Protein AF-A0A545SLF7-F1 (afdb_monomer_lite)

Secondary structure (DSSP, 8-state):
-PPEEEEETTTTEEEEE-SS--S--B-TTT-PBPEEEESSSPPPPTT-HHHHHHHHHHHHHHHHHHHHHHHHHHHHHHHHHHHHHHHHHHSPP-HHHHHHHHHHHHHHHHHHHTT----

pLDDT: mean 86.65, std 12.2, range [33.59, 96.12]

Sequence (119 aa):
MSNDSWLCFDCREAYRRPRPYDKEVNCAKCNKPCHNIGYQIPVPPKRNIKAWIKLRESERQRLWRGREESAKEQVRLKHDLEQGISRLEALSANKGRAAGIKKMKKQLKKRSMTYGRPA

Foldseek 3Di:
DFWWWWADLVQLDIDTHDPPDPDFDADPPPRHTTDTPTRPDDRDDSPCNVVSVVVVVVVVVVVVVVVVVVVVVLVVLLVVLVVVLVVLVPDDDDPVSVVSNVVSVVVNVVSVVVPPDDD

Organism: NCBI:txid2591008

Radius of gyration: 22.29 Å; chains: 1; bounding box: 37×26×63 Å

Structure (mmCIF, N/CA/C/O backbone):
data_AF-A0A545SLF7-F1
#
_entry.id   AF-A0A545SLF7-F1
#
loop_
_atom_site.group_PDB
_atom_site.id
_atom_site.type_symbol
_atom_site.label_atom_id
_atom_site.label_alt_id
_atom_site.label_comp_id
_atom_site.label_asym_id
_atom_site.label_entity_id
_atom_site.label_seq_id
_atom_site.pdbx_PDB_ins_code
_atom_site.Cartn_x
_atom_site.Cartn_y
_atom_site.Cartn_z
_atom_site.occupancy
_atom_site.B_iso_or_equiv
_atom_site.auth_seq_id
_atom_site.auth_comp_id
_atom_site.auth_asym_id
_atom_site.auth_atom_id
_atom_site.pdbx_PDB_model_num
ATOM 1 N N . MET A 1 1 ? 15.594 15.949 0.161 1.00 58.59 1 MET A N 1
ATOM 2 C CA . MET A 1 1 ? 14.230 15.399 -0.017 1.00 58.59 1 MET A CA 1
ATOM 3 C C . MET A 1 1 ? 14.314 14.229 -0.982 1.00 58.59 1 MET A C 1
ATOM 5 O O . MET A 1 1 ? 14.889 14.399 -2.049 1.00 58.59 1 MET A O 1
ATOM 9 N N . SER A 1 2 ? 13.845 13.042 -0.596 1.00 81.06 2 SER A N 1
ATOM 10 C CA . SER A 1 2 ? 13.846 11.870 -1.478 1.00 81.06 2 SER A CA 1
ATOM 11 C C . SER A 1 2 ? 12.540 11.790 -2.267 1.00 81.06 2 SER A C 1
ATOM 13 O O . SER A 1 2 ? 11.463 12.064 -1.740 1.00 81.06 2 SER A O 1
ATOM 15 N N . ASN A 1 3 ? 12.649 11.422 -3.543 1.00 90.44 3 ASN A N 1
ATOM 16 C CA . ASN A 1 3 ? 11.503 11.234 -4.426 1.00 90.44 3 ASN A CA 1
ATOM 17 C C . ASN A 1 3 ? 11.097 9.760 -4.455 1.00 90.44 3 ASN A C 1
ATOM 19 O O . ASN A 1 3 ? 11.946 8.884 -4.655 1.00 90.44 3 ASN A O 1
ATOM 23 N N . ASP A 1 4 ? 9.802 9.492 -4.352 1.00 92.75 4 ASP A N 1
ATOM 24 C CA . ASP A 1 4 ? 9.256 8.157 -4.562 1.00 92.75 4 ASP A CA 1
ATOM 25 C C . ASP A 1 4 ? 9.177 7.824 -6.056 1.00 92.75 4 ASP A C 1
ATOM 27 O O . ASP A 1 4 ? 9.002 8.701 -6.913 1.00 92.75 4 ASP A O 1
ATOM 31 N N . SER A 1 5 ? 9.343 6.538 -6.368 1.00 94.19 5 SER A N 1
ATOM 32 C CA . SER A 1 5 ? 9.215 6.010 -7.725 1.00 94.19 5 SER A CA 1
ATOM 33 C C . SER A 1 5 ? 7.815 5.455 -7.949 1.00 94.19 5 SER A C 1
ATOM 35 O O . SER A 1 5 ? 7.348 4.592 -7.207 1.00 94.19 5 SER A O 1
ATOM 37 N N . TRP A 1 6 ? 7.180 5.916 -9.019 1.00 95.12 6 TRP A N 1
ATOM 38 C CA . TRP A 1 6 ? 5.866 5.490 -9.478 1.00 95.12 6 TRP A CA 1
ATOM 39 C C . TRP A 1 6 ? 6.008 4.766 -10.807 1.00 95.12 6 TRP A C 1
ATOM 41 O O . TRP A 1 6 ? 6.523 5.336 -11.769 1.00 95.12 6 TRP A O 1
ATOM 51 N N . LEU A 1 7 ? 5.572 3.512 -10.867 1.00 95.38 7 LEU A N 1
ATOM 52 C CA . LEU A 1 7 ? 5.811 2.638 -12.008 1.00 95.38 7 LEU A CA 1
ATOM 53 C C . LEU A 1 7 ? 4.534 2.287 -12.756 1.00 95.38 7 LEU A C 1
ATOM 55 O O . LEU A 1 7 ? 3.541 1.870 -12.163 1.00 95.38 7 LEU A O 1
ATOM 59 N N . CYS A 1 8 ? 4.607 2.343 -14.081 1.00 96.12 8 CYS A N 1
ATOM 60 C CA . CYS A 1 8 ? 3.671 1.640 -14.942 1.00 96.12 8 CYS A CA 1
ATOM 61 C C . CYS A 1 8 ? 4.305 0.315 -15.369 1.00 96.12 8 CYS A C 1
ATOM 63 O O . CYS A 1 8 ? 5.193 0.301 -16.222 1.00 96.12 8 CYS A O 1
ATOM 65 N N . PHE A 1 9 ? 3.853 -0.801 -14.793 1.00 94.19 9 PHE A N 1
ATOM 66 C CA . PHE A 1 9 ? 4.389 -2.126 -15.125 1.00 94.19 9 PHE A CA 1
ATOM 67 C C . PHE A 1 9 ? 4.081 -2.558 -16.564 1.00 94.19 9 PHE A C 1
ATOM 69 O O . PHE A 1 9 ? 4.910 -3.222 -17.180 1.00 94.19 9 PHE A O 1
ATOM 76 N N . ASP A 1 10 ? 2.937 -2.144 -17.117 1.00 93.81 10 ASP A N 1
ATOM 77 C CA . ASP A 1 10 ? 2.540 -2.488 -18.489 1.00 93.81 10 ASP A CA 1
ATOM 78 C C . ASP A 1 10 ? 3.434 -1.766 -19.518 1.00 93.81 10 ASP A C 1
ATOM 80 O O . ASP A 1 10 ? 3.993 -2.381 -20.428 1.00 93.81 10 ASP A O 1
ATOM 84 N N . CYS A 1 11 ? 3.635 -0.454 -19.348 1.00 95.19 11 CYS A N 1
ATOM 85 C CA . CYS A 1 11 ? 4.454 0.355 -20.258 1.00 95.19 11 CYS A CA 1
ATOM 86 C C . CYS A 1 11 ? 5.955 0.337 -19.925 1.00 95.19 11 CYS A C 1
ATOM 88 O O . CYS A 1 11 ? 6.758 0.797 -20.745 1.00 95.19 11 CYS A O 1
ATOM 90 N N . ARG A 1 12 ? 6.335 -0.203 -18.757 1.00 95.81 12 ARG A N 1
ATOM 91 C CA . ARG A 1 12 ? 7.704 -0.207 -18.209 1.00 95.81 12 ARG A CA 1
ATOM 92 C C . ARG A 1 12 ? 8.296 1.203 -18.137 1.00 95.81 12 ARG A C 1
ATOM 94 O O . ARG A 1 12 ? 9.429 1.442 -18.554 1.00 95.81 12 ARG A O 1
ATOM 101 N N . GLU A 1 13 ? 7.479 2.135 -17.654 1.00 95.56 13 GLU A N 1
ATOM 102 C CA . GLU A 1 13 ? 7.828 3.545 -17.451 1.00 95.56 13 GLU A CA 1
ATOM 103 C C . GLU A 1 13 ? 7.888 3.861 -15.957 1.00 95.56 13 GLU A C 1
ATOM 105 O O . GLU A 1 13 ? 7.157 3.266 -15.156 1.00 95.56 13 GLU A O 1
ATOM 110 N N . ALA A 1 14 ? 8.745 4.812 -15.595 1.00 94.50 14 ALA A N 1
ATOM 111 C CA . ALA A 1 14 ? 8.946 5.239 -14.221 1.00 94.50 14 ALA A CA 1
ATOM 112 C C . ALA A 1 14 ? 8.857 6.756 -14.095 1.00 94.50 14 ALA A C 1
ATOM 114 O O . ALA A 1 14 ? 9.428 7.499 -14.890 1.00 94.50 14 ALA A O 1
ATOM 115 N N . TYR A 1 15 ? 8.176 7.206 -13.051 1.00 94.38 15 TYR A N 1
ATOM 116 C CA . TYR A 1 15 ? 7.950 8.609 -12.751 1.00 94.38 15 TYR A CA 1
ATOM 117 C C . TYR A 1 15 ? 8.425 8.894 -11.332 1.00 94.38 15 TYR A C 1
ATOM 119 O O . TYR A 1 15 ? 8.104 8.160 -10.400 1.00 94.38 15 TYR A O 1
ATOM 127 N N . ARG A 1 16 ? 9.194 9.966 -11.149 1.00 93.38 16 ARG A N 1
ATOM 128 C CA . ARG A 1 16 ? 9.635 10.415 -9.824 1.00 93.38 16 ARG A CA 1
ATOM 129 C C . ARG A 1 16 ? 8.722 11.527 -9.323 1.00 93.38 16 ARG A C 1
ATOM 131 O O . ARG A 1 16 ? 8.414 12.451 -10.080 1.00 93.38 16 ARG A O 1
ATOM 138 N N . ARG A 1 17 ? 8.291 11.444 -8.065 1.00 93.69 17 ARG A N 1
ATOM 139 C CA . ARG A 1 17 ? 7.501 12.486 -7.388 1.00 93.69 17 ARG A CA 1
ATOM 140 C C . ARG A 1 17 ? 8.058 12.766 -5.991 1.00 93.69 17 ARG A C 1
ATOM 142 O O . ARG A 1 17 ? 8.612 11.843 -5.396 1.00 93.69 17 ARG A O 1
ATOM 149 N N . PRO A 1 18 ? 7.949 14.009 -5.488 1.00 91.81 18 PRO A N 1
ATOM 150 C CA . PRO A 1 18 ? 8.385 14.349 -4.135 1.00 91.81 18 PRO A CA 1
ATOM 151 C C . PRO A 1 18 ? 7.612 13.555 -3.081 1.00 91.81 18 PRO A C 1
ATOM 153 O O . PRO A 1 18 ? 6.574 12.975 -3.373 1.00 91.81 18 PRO A O 1
ATOM 156 N N . ARG A 1 19 ? 8.121 13.518 -1.851 1.00 86.19 19 ARG A N 1
ATOM 157 C CA . ARG A 1 19 ? 7.419 12.938 -0.705 1.00 86.19 19 ARG A CA 1
ATOM 158 C C . ARG A 1 19 ? 7.064 14.055 0.290 1.00 86.19 19 ARG A C 1
ATOM 160 O O . ARG A 1 19 ? 7.988 14.764 0.692 1.00 86.19 19 ARG A O 1
ATOM 167 N N . PRO A 1 20 ? 5.800 14.183 0.738 1.00 85.31 20 PRO A N 1
ATOM 168 C CA . PRO A 1 20 ? 4.618 13.419 0.320 1.00 85.31 20 PRO A CA 1
ATOM 169 C C . PRO A 1 20 ? 4.112 13.823 -1.078 1.00 85.31 20 PRO A C 1
ATOM 171 O O . PRO A 1 20 ? 4.391 14.919 -1.562 1.00 85.31 20 PRO A O 1
ATOM 174 N N . TYR A 1 21 ? 3.374 12.920 -1.726 1.00 86.00 21 TYR A N 1
ATOM 175 C CA . TYR A 1 21 ? 2.650 13.208 -2.964 1.00 86.00 21 TYR A CA 1
ATOM 176 C C . TYR A 1 21 ? 1.254 12.609 -2.883 1.00 86.00 21 TYR A C 1
ATOM 178 O O . TYR A 1 21 ? 1.099 11.391 -2.927 1.00 86.00 21 TYR A O 1
ATOM 186 N N . ASP A 1 22 ? 0.257 13.481 -2.787 1.00 84.06 22 ASP A N 1
ATOM 187 C CA . ASP A 1 22 ? -1.122 13.084 -2.475 1.00 84.06 22 ASP A CA 1
ATOM 188 C C . ASP A 1 22 ? -1.988 12.889 -3.726 1.00 84.06 22 ASP A C 1
ATOM 190 O O . ASP A 1 22 ? -3.172 12.575 -3.635 1.00 84.06 22 ASP A O 1
ATOM 194 N N . LYS A 1 23 ? -1.414 13.099 -4.915 1.00 89.38 23 LYS A N 1
ATOM 195 C CA . LYS A 1 23 ? -2.118 12.958 -6.192 1.00 89.38 23 LYS A CA 1
ATOM 196 C C . LYS A 1 23 ? -1.841 11.596 -6.815 1.00 89.38 23 LYS A C 1
ATOM 198 O O . LYS A 1 23 ? -0.739 11.058 -6.705 1.00 89.38 23 LYS A O 1
ATOM 203 N N . GLU A 1 24 ? -2.821 11.076 -7.544 1.00 89.38 24 GLU A N 1
ATOM 204 C CA . GLU A 1 24 ? -2.617 9.903 -8.388 1.00 89.38 24 GLU A CA 1
ATOM 205 C C . GLU A 1 24 ? -1.633 10.223 -9.519 1.00 89.38 24 GLU A C 1
ATOM 207 O O . GLU A 1 24 ? -1.680 11.286 -10.146 1.00 89.38 24 GLU A O 1
ATOM 212 N N . VAL A 1 25 ? -0.709 9.299 -9.776 1.00 93.12 25 VAL A N 1
ATOM 213 C CA . VAL A 1 25 ? 0.251 9.413 -10.875 1.00 93.12 25 VAL A CA 1
ATOM 214 C C . VAL A 1 25 ? -0.200 8.496 -11.996 1.00 93.12 25 VAL A C 1
ATOM 216 O O . VAL A 1 25 ? -0.103 7.281 -11.861 1.00 93.12 25 VAL A O 1
ATOM 219 N N . ASN A 1 26 ? -0.621 9.062 -13.122 1.00 96.12 26 ASN A N 1
ATOM 220 C CA . ASN A 1 26 ? -1.004 8.283 -14.299 1.00 96.12 26 ASN A CA 1
ATOM 221 C C . ASN A 1 26 ? 0.162 8.131 -15.275 1.00 96.12 26 ASN A C 1
ATOM 223 O O . ASN A 1 26 ? 1.035 8.995 -15.389 1.00 96.12 26 ASN A O 1
ATOM 227 N N . CYS A 1 27 ? 0.186 7.009 -15.989 1.00 96.12 27 CYS A N 1
ATOM 228 C CA . CYS A 1 27 ? 1.171 6.773 -17.030 1.00 96.12 27 CYS A CA 1
ATOM 229 C C . CYS A 1 27 ? 0.896 7.660 -18.247 1.00 96.12 27 CYS A C 1
ATOM 231 O O . CYS A 1 27 ? -0.179 7.597 -18.829 1.00 96.12 27 CYS A O 1
ATOM 233 N N . ALA A 1 28 ? 1.903 8.387 -18.725 1.00 95.12 28 ALA A N 1
ATOM 234 C CA . ALA A 1 28 ? 1.789 9.226 -19.920 1.00 95.12 28 ALA A CA 1
ATOM 235 C C . ALA A 1 28 ? 1.502 8.444 -21.222 1.00 95.12 28 ALA A C 1
ATOM 237 O O . ALA A 1 28 ? 1.162 9.051 -22.228 1.00 95.12 28 ALA A O 1
ATOM 238 N N . LYS A 1 29 ? 1.665 7.110 -21.230 1.00 95.25 29 LYS A N 1
ATOM 239 C CA . LYS A 1 29 ? 1.460 6.267 -22.423 1.00 95.25 29 LYS A CA 1
ATOM 240 C C . LYS A 1 29 ? 0.097 5.598 -22.479 1.00 95.25 29 LYS A C 1
ATOM 242 O O . LYS A 1 29 ? -0.518 5.570 -23.533 1.00 95.25 29 LYS A O 1
ATOM 247 N N . CYS A 1 30 ? -0.346 5.015 -21.368 1.00 95.88 30 CYS A N 1
ATOM 248 C CA . CYS A 1 30 ? -1.599 4.257 -21.312 1.00 95.88 30 CYS A CA 1
ATOM 249 C C . CYS A 1 30 ? -2.652 4.883 -20.394 1.00 95.88 30 CYS A C 1
ATOM 251 O O . CYS A 1 30 ? -3.725 4.313 -20.238 1.00 95.88 30 CYS A O 1
ATOM 253 N N . ASN A 1 31 ? -2.330 6.004 -19.744 1.00 94.31 31 ASN A N 1
ATOM 254 C CA . ASN A 1 31 ? -3.171 6.721 -18.785 1.00 94.31 31 ASN A CA 1
ATOM 255 C C . ASN A 1 31 ? -3.659 5.899 -17.574 1.00 94.31 31 ASN A C 1
ATOM 257 O O . ASN A 1 31 ? -4.487 6.364 -16.800 1.00 94.31 31 ASN A O 1
ATOM 261 N N . LYS A 1 32 ? -3.130 4.687 -17.370 1.00 94.38 32 LYS A N 1
ATOM 262 C CA . LYS A 1 32 ? -3.430 3.861 -16.194 1.00 94.38 32 LYS A CA 1
ATOM 263 C C . LYS A 1 32 ? -2.699 4.382 -14.948 1.00 94.38 32 LYS A C 1
ATOM 265 O O . LYS A 1 32 ? -1.592 4.918 -15.092 1.00 94.38 32 LYS A O 1
ATOM 270 N N . PRO A 1 33 ? -3.250 4.158 -13.741 1.00 94.00 33 PRO A N 1
ATOM 271 C CA . PRO A 1 33 ? -2.603 4.545 -12.494 1.00 94.00 33 PRO A CA 1
ATOM 272 C C . PRO A 1 33 ? -1.291 3.777 -12.275 1.00 94.00 33 PRO A C 1
ATOM 274 O O . PRO A 1 33 ? -1.218 2.549 -12.389 1.00 94.00 33 PRO A O 1
ATOM 277 N N . CYS A 1 34 ? -0.235 4.515 -11.949 1.00 94.69 34 CYS A N 1
ATOM 278 C CA . CYS A 1 34 ? 1.077 3.980 -11.613 1.00 94.69 34 CYS A CA 1
ATOM 279 C C . CYS A 1 34 ? 1.118 3.489 -10.162 1.00 94.69 34 CYS A C 1
ATOM 281 O O . CYS A 1 34 ? 0.397 3.967 -9.293 1.00 94.69 34 CYS A O 1
ATOM 283 N N . HIS A 1 35 ? 2.003 2.537 -9.890 1.00 93.31 35 HIS A N 1
ATOM 284 C CA . HIS A 1 35 ? 2.191 1.957 -8.564 1.00 93.31 35 HIS A CA 1
ATOM 285 C C . HIS A 1 35 ? 3.387 2.606 -7.870 1.00 93.31 35 HIS A C 1
ATOM 287 O O . HIS A 1 35 ? 4.488 2.617 -8.424 1.00 93.31 35 HIS A O 1
ATOM 293 N N . ASN A 1 36 ? 3.188 3.126 -6.660 1.00 93.50 36 ASN A N 1
ATOM 294 C CA . ASN A 1 36 ? 4.277 3.652 -5.844 1.00 93.50 36 ASN A CA 1
ATOM 295 C C . ASN A 1 36 ? 5.066 2.496 -5.206 1.00 93.50 36 ASN A C 1
ATOM 297 O O . ASN A 1 36 ? 4.537 1.748 -4.385 1.00 93.50 36 ASN A O 1
ATOM 301 N N . ILE A 1 37 ? 6.340 2.363 -5.573 1.00 92.31 37 ILE A N 1
ATOM 302 C CA . ILE A 1 37 ? 7.249 1.345 -5.018 1.00 92.31 37 ILE A CA 1
ATOM 303 C C . ILE A 1 37 ? 8.167 1.908 -3.919 1.00 92.31 37 ILE A C 1
ATOM 305 O O . ILE A 1 37 ? 8.840 1.147 -3.225 1.00 92.31 37 ILE A O 1
ATOM 309 N N . GLY A 1 38 ? 8.159 3.228 -3.715 1.00 90.94 38 GLY A N 1
ATOM 310 C CA . GLY A 1 38 ? 9.002 3.953 -2.768 1.00 90.94 38 GLY A CA 1
ATOM 311 C C . GLY A 1 38 ? 10.299 4.496 -3.379 1.00 90.94 38 GLY A C 1
ATOM 312 O O . GLY A 1 38 ? 10.539 4.425 -4.588 1.00 90.94 38 GLY A O 1
ATOM 313 N N . TYR A 1 39 ? 11.149 5.074 -2.529 1.00 90.50 39 TYR A N 1
ATOM 314 C CA . TYR A 1 39 ? 12.408 5.714 -2.933 1.00 90.50 39 TYR A CA 1
ATOM 315 C C . TYR A 1 39 ? 13.611 4.763 -2.991 1.00 90.50 39 TYR A C 1
ATOM 317 O O . TYR A 1 39 ? 14.547 5.034 -3.742 1.00 90.50 39 TYR A O 1
ATOM 325 N N . GLN A 1 40 ? 13.599 3.678 -2.206 1.00 90.12 40 GLN A N 1
ATOM 326 C CA . GLN A 1 40 ? 14.750 2.775 -2.040 1.00 90.12 40 GLN A CA 1
ATOM 327 C C . GLN A 1 40 ? 14.852 1.708 -3.128 1.00 90.12 40 GLN A C 1
ATOM 329 O O . GLN A 1 40 ? 15.937 1.190 -3.374 1.00 90.12 40 GLN A O 1
ATOM 334 N N . ILE A 1 41 ? 13.734 1.358 -3.764 1.00 90.19 41 ILE A N 1
ATOM 335 C CA . ILE A 1 41 ? 13.704 0.264 -4.730 1.00 90.19 41 ILE A CA 1
ATOM 336 C C . ILE A 1 41 ? 14.229 0.777 -6.079 1.00 90.19 41 ILE A C 1
ATOM 338 O O . ILE A 1 41 ? 13.635 1.697 -6.655 1.00 90.19 41 ILE A O 1
ATOM 342 N N . PRO A 1 42 ? 15.336 0.216 -6.600 1.00 90.75 42 PRO A N 1
ATOM 343 C CA . PRO A 1 42 ? 15.884 0.636 -7.878 1.00 90.75 42 PRO A CA 1
ATOM 344 C C . PRO A 1 42 ? 14.956 0.218 -9.020 1.00 90.75 42 PRO A C 1
ATOM 346 O O . PRO A 1 42 ? 14.468 -0.912 -9.078 1.00 90.75 42 PRO A O 1
ATOM 349 N N . VAL A 1 43 ? 14.738 1.136 -9.960 1.00 93.06 43 VAL A N 1
ATOM 350 C CA . VAL A 1 43 ? 13.917 0.875 -11.143 1.00 93.06 43 VAL A CA 1
ATOM 351 C C . VAL A 1 43 ? 14.767 0.169 -12.202 1.00 93.06 43 VAL A C 1
ATOM 353 O O . VAL A 1 43 ? 15.795 0.713 -12.613 1.00 93.06 43 VAL A O 1
ATOM 356 N N . PRO A 1 44 ? 14.359 -1.016 -12.685 1.00 93.56 44 PRO A N 1
ATOM 357 C CA . PRO A 1 44 ? 15.106 -1.726 -13.708 1.00 93.56 44 PRO A CA 1
ATOM 358 C C . PRO A 1 44 ? 15.072 -0.985 -15.057 1.00 93.56 44 PRO A C 1
ATOM 360 O O . PRO A 1 44 ? 14.053 -0.389 -15.418 1.00 93.56 44 PRO A O 1
ATOM 363 N N . PRO A 1 45 ? 16.139 -1.076 -15.873 1.00 93.94 45 PRO A N 1
ATOM 364 C CA . PRO A 1 45 ? 16.128 -0.547 -17.232 1.00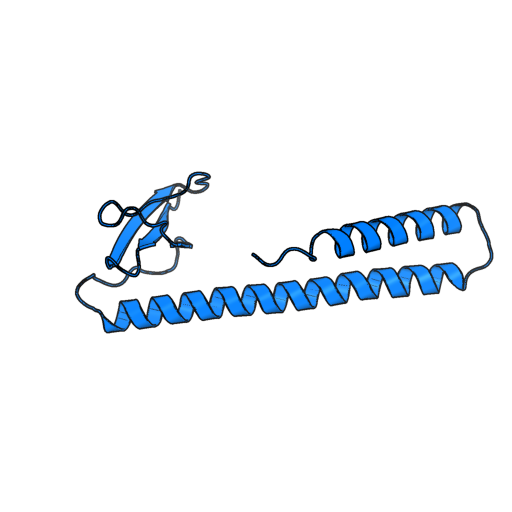 93.94 45 PRO A CA 1
ATOM 365 C C . PRO A 1 45 ? 14.979 -1.136 -18.056 1.00 93.94 45 PRO A C 1
ATOM 367 O O . PRO A 1 45 ? 14.718 -2.338 -18.007 1.00 93.94 45 PRO A O 1
ATOM 370 N N . LYS A 1 46 ? 14.326 -0.310 -18.878 1.00 92.38 46 LYS A N 1
ATOM 371 C CA . LYS A 1 46 ? 13.138 -0.686 -19.668 1.00 92.38 46 LYS A CA 1
ATOM 372 C C . LYS A 1 46 ? 13.314 -1.935 -20.547 1.00 92.38 46 LYS A C 1
ATOM 374 O O . LYS A 1 46 ? 12.380 -2.722 -20.719 1.00 92.38 46 LYS A O 1
ATOM 379 N N . ARG A 1 47 ? 14.522 -2.128 -21.087 1.00 93.81 47 ARG A N 1
ATOM 380 C CA . ARG A 1 47 ? 14.893 -3.286 -21.919 1.00 93.81 47 ARG A CA 1
ATOM 381 C C . ARG A 1 47 ? 14.902 -4.615 -21.155 1.00 93.81 47 ARG A C 1
ATOM 383 O O . ARG A 1 47 ? 14.733 -5.665 -21.762 1.00 93.81 47 ARG A O 1
ATOM 390 N N . ASN A 1 48 ? 15.079 -4.591 -19.833 1.00 95.25 48 ASN A N 1
ATOM 391 C CA . ASN A 1 48 ? 15.205 -5.801 -19.027 1.00 95.25 48 ASN A CA 1
ATOM 392 C C . ASN A 1 48 ? 13.832 -6.314 -18.566 1.00 95.25 48 ASN A C 1
ATOM 394 O O . ASN A 1 48 ? 13.420 -6.112 -17.425 1.00 95.25 48 ASN A O 1
ATOM 398 N N . ILE A 1 49 ? 13.123 -6.993 -19.469 1.00 94.69 49 ILE A N 1
ATOM 399 C CA . ILE A 1 49 ? 11.759 -7.497 -19.235 1.00 94.69 49 ILE A CA 1
ATOM 400 C C . ILE A 1 49 ? 11.697 -8.417 -18.008 1.00 94.69 49 ILE A C 1
ATOM 402 O O . ILE A 1 49 ? 10.797 -8.279 -17.181 1.00 94.69 49 ILE A O 1
ATOM 406 N N . LYS A 1 50 ? 12.682 -9.311 -17.843 1.00 95.88 50 LYS A N 1
ATOM 407 C CA . LYS A 1 50 ? 12.733 -10.249 -16.710 1.00 95.88 50 LYS A CA 1
ATOM 408 C C . LYS A 1 50 ? 12.789 -9.516 -15.366 1.00 95.88 50 LYS A C 1
ATOM 410 O O . LYS A 1 50 ? 12.077 -9.892 -14.438 1.00 95.88 50 LYS A O 1
ATOM 415 N N . ALA A 1 51 ? 13.580 -8.446 -15.269 1.00 95.38 51 ALA A N 1
ATOM 416 C CA . ALA A 1 51 ? 13.663 -7.649 -14.047 1.00 95.38 51 ALA A CA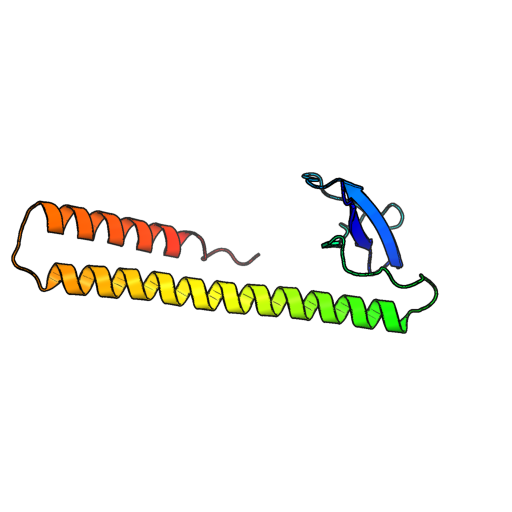 1
ATOM 417 C C . ALA A 1 51 ? 12.346 -6.919 -13.728 1.00 95.38 51 ALA A C 1
ATOM 419 O O . ALA A 1 51 ? 11.951 -6.862 -12.567 1.00 95.38 51 ALA A O 1
ATOM 420 N N . TRP A 1 52 ? 11.633 -6.422 -14.744 1.00 96.12 52 TRP A N 1
ATOM 421 C CA . TRP A 1 52 ? 10.309 -5.811 -14.567 1.00 96.12 52 TRP A CA 1
ATOM 422 C C . TRP A 1 52 ? 9.255 -6.810 -14.079 1.00 96.12 52 TRP A C 1
ATOM 424 O O . TRP A 1 52 ? 8.474 -6.480 -13.188 1.00 96.12 52 TRP A O 1
ATOM 434 N N . ILE A 1 53 ? 9.255 -8.033 -14.619 1.00 95.25 53 ILE A N 1
ATOM 435 C CA . ILE A 1 53 ? 8.360 -9.110 -14.165 1.00 95.25 53 ILE A CA 1
ATOM 436 C C . ILE A 1 53 ? 8.652 -9.452 -12.701 1.00 95.25 53 ILE A C 1
ATOM 438 O O . ILE A 1 53 ? 7.733 -9.461 -11.882 1.00 95.25 53 ILE A O 1
ATOM 442 N N . LYS A 1 54 ? 9.931 -9.647 -12.355 1.00 95.50 54 LYS A N 1
ATOM 443 C CA . LYS A 1 54 ? 10.352 -9.938 -10.978 1.00 95.50 54 LYS A CA 1
ATOM 444 C C . LYS A 1 54 ? 9.946 -8.827 -10.009 1.00 95.50 54 LYS A C 1
ATOM 446 O O . LYS A 1 54 ? 9.453 -9.123 -8.927 1.00 95.50 54 LYS A O 1
ATOM 451 N N . LEU A 1 55 ? 10.108 -7.562 -10.404 1.00 94.94 55 LEU A N 1
ATOM 452 C CA . LEU A 1 55 ? 9.700 -6.420 -9.587 1.00 94.94 55 LEU A CA 1
ATOM 453 C C . LEU A 1 55 ? 8.178 -6.372 -9.386 1.00 94.94 55 LEU A C 1
ATOM 455 O O . LEU A 1 55 ? 7.709 -6.143 -8.275 1.00 94.94 55 LEU A O 1
ATOM 459 N N . ARG A 1 56 ? 7.390 -6.626 -10.439 1.00 95.00 56 ARG A N 1
ATOM 460 C CA . ARG A 1 56 ? 5.923 -6.697 -10.328 1.00 95.00 56 ARG A CA 1
ATOM 461 C C . ARG A 1 56 ? 5.499 -7.773 -9.333 1.00 95.00 56 ARG A C 1
ATOM 463 O O . ARG A 1 56 ? 4.590 -7.563 -8.532 1.00 95.00 56 ARG A O 1
ATOM 470 N N . GLU A 1 57 ? 6.156 -8.925 -9.384 1.00 94.56 57 GLU A N 1
ATOM 471 C CA . GLU A 1 57 ? 5.874 -10.030 -8.481 1.00 94.56 57 GLU A CA 1
ATOM 472 C C . GLU A 1 57 ? 6.296 -9.739 -7.038 1.00 94.56 57 GLU A C 1
ATOM 474 O O . GLU A 1 57 ? 5.505 -9.991 -6.129 1.00 94.56 57 GLU A O 1
ATOM 479 N N . SER A 1 58 ? 7.481 -9.163 -6.812 1.00 93.12 58 SER A N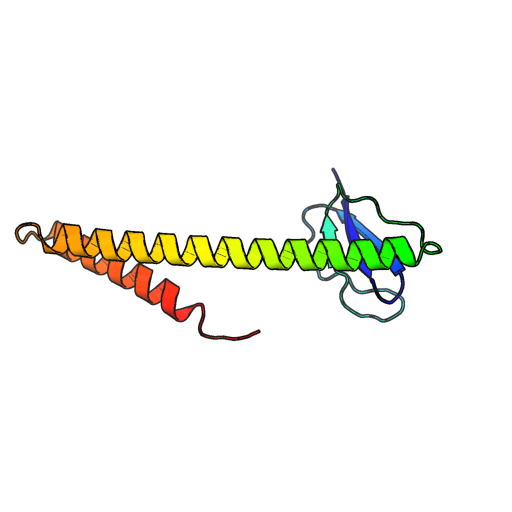 1
ATOM 480 C CA . SER A 1 58 ? 7.924 -8.791 -5.464 1.00 93.12 58 SER A CA 1
ATOM 481 C C . SER A 1 58 ? 7.005 -7.746 -4.837 1.00 93.12 58 SER A C 1
ATOM 483 O O . SER A 1 58 ? 6.655 -7.861 -3.665 1.00 93.12 58 SER A O 1
ATOM 485 N N . GLU A 1 59 ? 6.550 -6.766 -5.620 1.00 91.94 59 GLU A N 1
ATOM 486 C CA 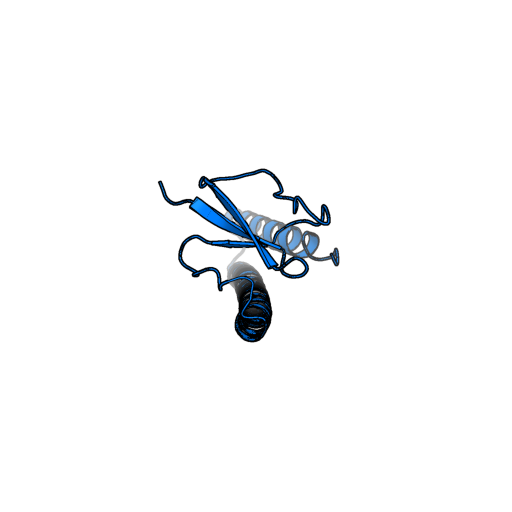. GLU A 1 59 ? 5.586 -5.764 -5.160 1.00 91.94 59 GLU A CA 1
ATOM 487 C C . GLU A 1 59 ? 4.236 -6.389 -4.815 1.00 91.94 59 GLU A C 1
ATOM 489 O O . GLU A 1 59 ? 3.664 -6.093 -3.765 1.00 91.94 59 GLU A O 1
ATOM 494 N N . ARG A 1 60 ? 3.753 -7.323 -5.642 1.00 91.19 60 ARG A N 1
ATOM 495 C CA . ARG A 1 60 ? 2.554 -8.100 -5.321 1.00 91.19 60 ARG A CA 1
ATOM 496 C C . ARG A 1 60 ? 2.744 -8.849 -4.001 1.00 91.19 60 ARG A C 1
ATOM 498 O O . ARG A 1 60 ? 1.923 -8.695 -3.107 1.00 91.19 60 ARG A O 1
ATOM 505 N N . GLN A 1 61 ? 3.831 -9.598 -3.832 1.00 92.50 61 GLN A N 1
ATOM 506 C CA . GLN A 1 61 ? 4.095 -10.328 -2.588 1.00 92.50 61 GLN A CA 1
ATOM 507 C C . GLN A 1 61 ? 4.182 -9.398 -1.369 1.00 92.50 61 GLN A C 1
ATOM 509 O O . GLN A 1 61 ? 3.627 -9.725 -0.322 1.00 92.50 61 GLN A O 1
ATOM 514 N N . ARG A 1 62 ? 4.813 -8.224 -1.504 1.00 90.44 62 ARG A N 1
ATOM 515 C CA . ARG A 1 62 ? 4.883 -7.203 -0.448 1.00 90.44 62 ARG A CA 1
ATOM 516 C C . ARG A 1 62 ? 3.491 -6.739 -0.024 1.00 90.44 62 ARG A C 1
ATOM 518 O O . ARG A 1 62 ? 3.192 -6.719 1.165 1.00 90.44 62 ARG A O 1
ATOM 525 N N . LEU A 1 63 ? 2.628 -6.409 -0.988 1.00 88.44 63 LEU A N 1
ATOM 526 C CA . LEU A 1 63 ? 1.249 -5.993 -0.715 1.00 88.44 63 LEU A CA 1
ATOM 527 C C . LEU A 1 63 ? 0.432 -7.110 -0.057 1.00 88.44 63 LEU A C 1
ATOM 529 O O . LEU A 1 63 ? -0.335 -6.843 0.865 1.00 88.44 63 LEU A O 1
ATOM 533 N N . TRP A 1 64 ? 0.604 -8.355 -0.503 1.00 88.50 64 TRP A N 1
ATOM 534 C CA . TRP A 1 64 ? -0.061 -9.515 0.091 1.00 88.50 64 TRP A CA 1
ATOM 535 C C . TRP A 1 64 ? 0.370 -9.742 1.544 1.00 88.50 64 TRP A C 1
ATOM 537 O O . TRP A 1 64 ? -0.495 -9.857 2.409 1.00 88.50 64 TRP A O 1
ATOM 547 N N . ARG A 1 65 ? 1.678 -9.718 1.834 1.00 89.38 65 ARG A N 1
ATOM 548 C CA . ARG A 1 65 ? 2.199 -9.823 3.209 1.00 89.38 65 ARG A CA 1
ATOM 549 C C . ARG A 1 65 ? 1.685 -8.693 4.094 1.00 89.38 65 ARG A C 1
ATOM 551 O O . ARG A 1 65 ? 1.179 -8.960 5.175 1.00 89.38 65 ARG A O 1
ATOM 558 N N . GLY A 1 66 ? 1.715 -7.452 3.604 1.00 86.56 66 GLY A N 1
ATOM 559 C CA . GLY A 1 66 ? 1.188 -6.307 4.350 1.00 86.56 66 GLY A CA 1
ATOM 560 C C . GLY A 1 66 ? -0.305 -6.441 4.672 1.00 86.56 66 GLY A C 1
ATOM 561 O O . GLY A 1 66 ? -0.733 -6.093 5.773 1.00 86.56 66 GLY A O 1
ATOM 562 N N . ARG A 1 67 ? -1.110 -6.995 3.750 1.00 87.44 67 ARG A N 1
ATOM 563 C CA . ARG A 1 67 ? -2.529 -7.309 4.003 1.00 87.44 67 ARG A CA 1
ATOM 564 C C . ARG A 1 67 ? -2.692 -8.410 5.047 1.00 87.44 67 ARG A C 1
ATOM 566 O O . ARG A 1 67 ? -3.529 -8.270 5.932 1.00 87.44 67 ARG A O 1
ATOM 573 N N . GLU A 1 68 ? -1.907 -9.478 4.955 1.00 87.56 68 GLU A N 1
ATOM 574 C CA . GLU A 1 68 ? -1.946 -10.593 5.904 1.00 87.56 68 GLU A CA 1
ATOM 575 C C . GLU A 1 68 ? -1.563 -10.141 7.321 1.00 87.56 68 GLU A C 1
ATOM 577 O O . GLU A 1 68 ? -2.267 -10.441 8.284 1.00 87.56 68 GLU A O 1
ATOM 582 N N . GLU A 1 69 ? -0.485 -9.370 7.456 1.00 87.75 69 GLU A N 1
ATOM 583 C CA . GLU A 1 69 ? -0.050 -8.781 8.726 1.00 87.75 69 GLU A CA 1
ATOM 584 C C . GLU A 1 69 ? -1.108 -7.836 9.295 1.00 87.75 69 GLU A C 1
ATOM 586 O O . GLU A 1 69 ? -1.458 -7.936 10.471 1.00 87.75 69 GLU A O 1
ATOM 591 N N . SER A 1 70 ? -1.693 -6.983 8.450 1.00 85.81 70 SER A N 1
ATOM 592 C CA . SER A 1 70 ? -2.788 -6.097 8.858 1.00 85.81 70 SER A CA 1
ATOM 593 C C . SER A 1 70 ? -4.011 -6.883 9.336 1.00 85.81 70 SER A C 1
ATOM 595 O O . SER A 1 70 ? -4.641 -6.494 10.317 1.00 85.81 70 SER A O 1
ATOM 597 N N . ALA A 1 71 ? -4.350 -7.995 8.679 1.00 85.81 71 ALA A N 1
ATOM 598 C CA . ALA A 1 71 ? -5.448 -8.862 9.095 1.00 85.81 71 ALA A CA 1
ATOM 599 C C . ALA A 1 71 ? -5.152 -9.542 10.442 1.00 85.81 71 ALA A C 1
ATOM 601 O O . ALA A 1 71 ? -6.009 -9.553 11.326 1.00 85.81 71 ALA A O 1
ATOM 602 N N . LYS A 1 72 ? -3.927 -10.050 10.639 1.00 90.44 72 LYS A N 1
ATOM 603 C CA . LYS A 1 72 ? -3.481 -10.628 11.919 1.00 90.44 72 LYS A CA 1
ATOM 604 C C . LYS A 1 72 ? -3.568 -9.608 13.050 1.00 90.44 72 LYS A C 1
ATOM 606 O O . LYS A 1 72 ? -4.101 -9.919 14.113 1.00 90.44 72 LYS A O 1
ATOM 611 N N . GLU A 1 73 ? -3.094 -8.391 12.812 1.00 88.69 73 GLU A N 1
ATOM 612 C CA . GLU A 1 73 ? -3.144 -7.314 13.798 1.00 88.69 73 GLU A CA 1
ATOM 613 C C . GLU A 1 73 ? -4.585 -6.918 14.140 1.00 88.69 73 GLU A C 1
ATOM 615 O O . GLU A 1 73 ? -4.930 -6.738 15.305 1.00 88.69 73 GLU A O 1
ATOM 620 N N . GLN A 1 74 ? -5.477 -6.875 13.149 1.00 85.31 74 GLN A N 1
ATOM 621 C CA . GLN A 1 74 ? -6.899 -6.625 13.393 1.00 85.31 74 GLN A CA 1
ATOM 622 C C . GLN A 1 74 ? -7.540 -7.701 14.277 1.00 85.31 74 GLN A C 1
ATOM 624 O O . GLN A 1 74 ? -8.307 -7.363 15.182 1.00 85.31 74 GLN A O 1
ATOM 629 N N . VAL A 1 75 ? -7.227 -8.979 14.041 1.00 89.81 75 VAL A N 1
ATOM 630 C CA . VAL A 1 75 ? -7.726 -10.088 14.867 1.00 89.81 75 VAL A CA 1
ATOM 631 C C . VAL A 1 75 ? -7.200 -9.977 16.297 1.00 89.81 75 VAL A C 1
ATOM 633 O O . VAL A 1 75 ? -7.996 -10.076 17.230 1.00 89.81 75 VAL A O 1
ATOM 636 N N . ARG A 1 76 ? -5.902 -9.697 16.480 1.00 91.31 76 ARG A N 1
ATOM 637 C CA . ARG A 1 76 ? -5.300 -9.469 17.807 1.00 91.31 76 ARG A CA 1
ATOM 638 C C . ARG A 1 76 ? -6.011 -8.349 18.557 1.00 91.31 76 ARG A C 1
ATOM 640 O O . ARG A 1 76 ? -6.540 -8.572 19.638 1.00 91.31 76 ARG A O 1
ATOM 647 N N . LEU A 1 77 ? -6.143 -7.183 17.929 1.00 89.00 77 LEU A N 1
ATOM 648 C CA . LEU A 1 77 ? -6.801 -6.020 18.523 1.00 89.00 77 LEU A CA 1
ATOM 649 C C . LEU A 1 77 ? -8.282 -6.255 18.845 1.00 89.00 77 LEU A C 1
ATOM 651 O O . LEU A 1 77 ? -8.816 -5.641 19.771 1.00 89.00 77 LEU A O 1
ATOM 655 N N . LYS A 1 78 ? -8.980 -7.084 18.060 1.00 90.06 78 LYS A N 1
ATOM 656 C CA . LYS A 1 78 ? -10.358 -7.492 18.358 1.00 90.06 78 LYS A CA 1
ATOM 657 C C . LYS A 1 78 ? -10.389 -8.392 19.592 1.00 90.06 78 LYS A C 1
ATOM 659 O O . LYS A 1 78 ? -11.158 -8.118 20.509 1.00 90.06 78 LYS A O 1
ATOM 664 N N . HIS A 1 79 ? -9.536 -9.408 19.621 1.00 92.56 79 HIS A N 1
ATOM 665 C CA . HIS A 1 79 ? -9.442 -10.351 20.725 1.00 92.56 79 HIS A CA 1
ATOM 666 C C . HIS A 1 79 ? -9.044 -9.660 22.039 1.00 92.56 79 HIS A C 1
ATOM 668 O O . HIS A 1 79 ? -9.656 -9.917 23.072 1.00 92.56 79 HIS A O 1
ATOM 674 N N . ASP A 1 80 ? -8.118 -8.701 22.005 1.00 91.06 80 ASP A N 1
ATOM 675 C CA . ASP A 1 80 ? -7.736 -7.911 23.182 1.00 91.06 80 ASP A CA 1
ATOM 676 C C . ASP A 1 80 ? -8.916 -7.111 23.754 1.00 91.06 80 ASP A C 1
ATOM 678 O O . ASP A 1 80 ? -9.083 -7.016 24.972 1.00 91.06 80 ASP A O 1
ATOM 682 N N . LEU A 1 81 ? -9.778 -6.564 22.887 1.00 88.31 81 LEU A N 1
ATOM 683 C CA . LEU A 1 81 ? -11.004 -5.890 23.319 1.00 88.31 81 LEU A CA 1
ATOM 684 C C . LEU A 1 81 ? -12.018 -6.872 23.919 1.00 88.31 81 LEU A C 1
ATOM 686 O O . LEU A 1 81 ? -12.645 -6.544 24.925 1.00 88.31 81 LEU A O 1
ATOM 690 N N . GLU A 1 82 ? -12.189 -8.053 23.324 1.00 91.00 82 GLU A N 1
ATOM 691 C CA . GLU A 1 82 ? -13.095 -9.097 23.827 1.00 91.00 82 GLU A CA 1
ATOM 692 C C . GLU A 1 82 ? -12.646 -9.605 25.200 1.00 91.00 82 GLU A C 1
ATOM 694 O O . GLU A 1 82 ? -13.442 -9.640 26.142 1.00 91.00 82 GLU A O 1
ATOM 699 N N . GLN A 1 83 ? -11.353 -9.897 25.355 1.00 91.75 83 GLN A N 1
ATOM 700 C CA . GLN A 1 83 ? -10.774 -10.268 26.642 1.00 91.75 83 GLN A CA 1
ATOM 701 C C . GLN A 1 83 ? -10.877 -9.133 27.664 1.00 91.75 83 GLN A C 1
ATOM 703 O O . GLN A 1 83 ? -11.203 -9.382 28.824 1.00 91.75 83 GLN A O 1
ATOM 708 N N . GLY A 1 84 ? -10.636 -7.885 27.252 1.00 88.00 84 GLY A N 1
ATOM 709 C CA . GLY A 1 84 ? -10.793 -6.712 28.112 1.00 88.00 84 GLY A CA 1
ATOM 710 C C . GLY A 1 84 ? -12.222 -6.558 28.640 1.00 88.00 84 GLY A C 1
ATOM 711 O O . GLY A 1 84 ? -12.413 -6.294 29.828 1.00 88.00 84 GLY A O 1
ATOM 712 N N . ILE A 1 85 ? -13.226 -6.788 27.788 1.00 87.94 85 ILE A N 1
ATOM 713 C CA . ILE A 1 85 ? -14.639 -6.805 28.187 1.00 87.94 85 ILE A CA 1
ATOM 714 C C . ILE A 1 85 ? -14.901 -7.940 29.180 1.00 87.94 85 ILE A C 1
ATOM 716 O O . ILE A 1 85 ? -15.456 -7.669 30.238 1.00 87.94 85 ILE A O 1
ATOM 720 N N . SER A 1 86 ? -14.464 -9.168 28.886 1.00 87.88 86 SER A N 1
ATOM 721 C CA . SER A 1 86 ? -14.680 -10.330 29.761 1.00 87.88 86 SER A CA 1
ATOM 722 C C . SER A 1 86 ? -14.046 -10.141 31.149 1.00 87.88 86 SER A C 1
ATOM 724 O O . SER A 1 86 ? -14.704 -10.364 32.165 1.00 87.88 86 SER A O 1
ATOM 726 N N . ARG A 1 87 ? -12.814 -9.614 31.217 1.00 87.94 87 ARG A N 1
ATOM 727 C CA . ARG A 1 87 ? -12.145 -9.272 32.488 1.00 87.94 87 ARG A CA 1
ATOM 728 C C . ARG A 1 87 ? -12.926 -8.229 33.289 1.00 87.94 87 ARG A C 1
ATOM 730 O O . ARG A 1 87 ? -13.053 -8.364 34.500 1.00 87.94 87 ARG A O 1
ATOM 737 N N . LEU A 1 88 ? -13.462 -7.197 32.632 1.00 85.06 88 LEU A N 1
ATOM 738 C CA . LEU A 1 88 ? -14.307 -6.196 33.293 1.00 85.06 88 LEU A CA 1
ATOM 739 C C . LEU A 1 88 ? -15.675 -6.763 33.694 1.00 85.06 88 LEU A C 1
ATOM 741 O O . LEU A 1 88 ? -16.230 -6.349 34.709 1.00 85.06 88 LEU A O 1
ATOM 745 N N . GLU A 1 89 ? -16.238 -7.690 32.922 1.00 84.62 89 GLU A N 1
ATOM 746 C CA . GLU A 1 89 ? -17.511 -8.342 33.235 1.00 84.62 89 GLU A CA 1
ATOM 747 C C . GLU A 1 89 ? -17.400 -9.237 34.482 1.00 84.62 89 GLU A C 1
ATOM 749 O O . GLU A 1 89 ? -18.340 -9.248 35.276 1.00 84.62 89 GLU A O 1
ATOM 754 N N . ALA A 1 90 ? -16.237 -9.863 34.710 1.00 85.00 90 ALA A N 1
ATOM 755 C CA . ALA A 1 90 ? -15.941 -10.704 35.876 1.00 85.00 90 ALA A CA 1
ATOM 756 C C . ALA A 1 90 ? -15.738 -9.938 37.203 1.00 85.00 90 ALA A C 1
ATOM 758 O O . ALA A 1 90 ? -15.826 -10.532 38.276 1.00 85.00 90 ALA A O 1
ATOM 759 N N . LEU A 1 91 ? -15.465 -8.629 37.160 1.00 82.69 91 LEU A N 1
ATOM 760 C CA . LEU A 1 91 ? -15.331 -7.791 38.359 1.00 82.69 91 LEU A CA 1
ATOM 761 C C . LEU A 1 91 ? -16.700 -7.351 38.904 1.00 82.69 91 LEU A C 1
ATOM 763 O O . LEU A 1 91 ? -17.673 -7.213 38.156 1.00 82.69 91 LEU A O 1
ATOM 767 N N . SER A 1 92 ? -16.760 -7.051 40.207 1.00 74.50 92 SER A N 1
ATOM 768 C CA . SER A 1 92 ? -17.970 -6.544 40.864 1.00 74.50 92 SER A CA 1
ATOM 769 C C . SER A 1 92 ? -18.482 -5.248 40.215 1.00 74.50 92 SER A C 1
ATOM 771 O O . SER A 1 92 ? -17.732 -4.431 39.670 1.00 74.50 92 SER A O 1
ATOM 773 N N . ALA A 1 93 ? -19.805 -5.070 40.208 1.00 76.06 93 ALA A N 1
ATOM 774 C CA . ALA A 1 93 ? -20.442 -4.008 39.444 1.00 76.06 9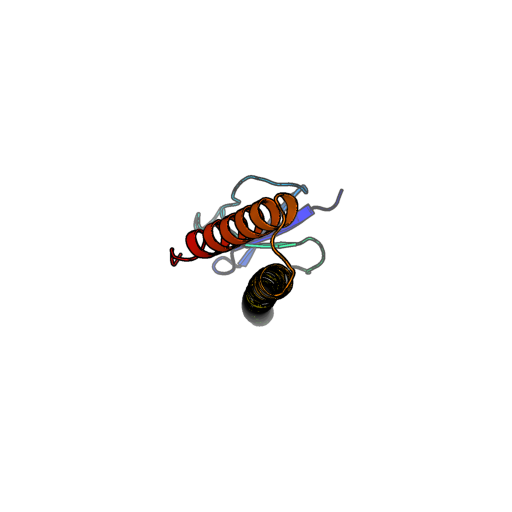3 ALA A CA 1
ATOM 775 C C . ALA A 1 93 ? -20.131 -2.610 40.011 1.00 76.06 93 ALA A C 1
ATOM 777 O O . ALA A 1 93 ? -20.541 -2.270 41.115 1.00 76.06 93 ALA A O 1
ATOM 778 N N . ASN A 1 94 ? -19.470 -1.760 39.217 1.00 78.75 94 ASN A N 1
ATOM 779 C CA . ASN A 1 94 ? -19.306 -0.333 39.506 1.00 78.75 94 ASN A CA 1
ATOM 780 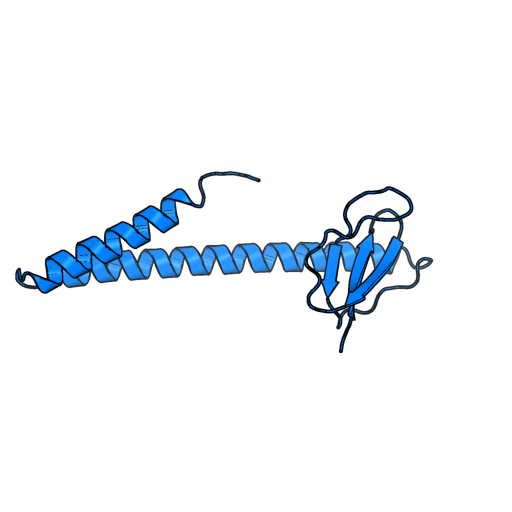C C . ASN A 1 94 ? -19.613 0.540 38.263 1.00 78.75 94 ASN A C 1
ATOM 782 O O . ASN A 1 94 ? -19.646 0.051 37.126 1.00 78.75 94 ASN A O 1
ATOM 786 N N . LYS A 1 95 ? -19.859 1.846 38.461 1.00 70.81 95 LYS A N 1
ATOM 787 C CA . LYS A 1 95 ? -20.220 2.780 37.368 1.00 70.81 95 LYS A CA 1
ATOM 788 C C . LYS A 1 95 ? -19.091 2.955 36.334 1.00 70.81 95 LYS A C 1
ATOM 790 O O . LYS A 1 95 ? -19.371 3.064 35.140 1.00 70.81 95 LYS A O 1
ATOM 795 N N . GLY A 1 96 ? -17.825 2.923 36.765 1.00 74.38 96 GLY A N 1
ATOM 796 C CA . GLY A 1 96 ? -16.654 3.043 35.881 1.00 74.38 96 GLY A CA 1
ATOM 797 C C . GLY A 1 96 ? -16.486 1.857 34.920 1.00 74.38 96 GLY A C 1
ATOM 798 O O . GLY A 1 96 ? -16.163 2.038 33.746 1.00 74.38 96 GLY A O 1
ATOM 799 N N . ARG A 1 97 ? -16.809 0.648 35.379 1.00 81.56 97 ARG A N 1
ATOM 800 C CA . ARG A 1 97 ? -16.790 -0.614 34.627 1.00 81.56 97 ARG A CA 1
ATOM 801 C C . ARG A 1 97 ? -17.822 -0.619 33.509 1.00 81.56 97 ARG A C 1
ATOM 803 O O . ARG A 1 97 ? -17.489 -0.946 32.374 1.00 81.56 97 ARG A O 1
ATOM 810 N N . ALA A 1 98 ? -19.054 -0.191 33.797 1.00 79.81 98 ALA A N 1
ATOM 811 C CA . ALA A 1 98 ? -20.108 -0.091 32.786 1.00 79.81 98 ALA A CA 1
ATOM 812 C C . ALA A 1 98 ? -19.719 0.878 31.652 1.00 79.81 98 ALA A C 1
ATOM 814 O O . ALA A 1 98 ? -19.917 0.575 30.472 1.00 79.81 98 ALA A O 1
ATOM 815 N N . ALA A 1 99 ? -19.099 2.013 31.996 1.00 82.44 99 ALA A N 1
ATOM 816 C CA . ALA A 1 99 ? -18.572 2.959 31.014 1.00 82.44 99 ALA A CA 1
ATOM 817 C C . ALA A 1 99 ? -17.412 2.362 30.190 1.00 82.44 99 ALA A C 1
ATOM 819 O O . ALA A 1 99 ? -17.389 2.519 28.965 1.00 82.44 99 ALA A O 1
ATOM 820 N N . GLY A 1 100 ? -16.492 1.631 30.834 1.00 81.88 100 GLY A N 1
ATOM 821 C CA . GLY A 1 100 ? -15.382 0.928 30.181 1.00 81.88 100 GLY A CA 1
ATOM 822 C C . GLY A 1 100 ? -15.852 -0.123 29.172 1.00 81.88 100 GLY A C 1
ATOM 823 O O . GLY A 1 100 ? -15.462 -0.075 28.003 1.00 81.88 100 GLY A O 1
ATOM 824 N N . ILE A 1 101 ? -16.778 -0.997 29.580 1.00 84.31 101 ILE A N 1
ATOM 825 C CA . ILE A 1 101 ? -17.384 -2.016 28.710 1.00 84.31 101 ILE A CA 1
ATOM 826 C C . ILE A 1 101 ? -18.111 -1.355 27.530 1.00 84.31 101 ILE A C 1
ATOM 828 O O . ILE A 1 101 ? -17.928 -1.762 26.382 1.00 84.31 101 ILE A O 1
ATOM 832 N N . LYS A 1 102 ? -18.894 -0.292 27.771 1.00 87.69 102 LYS A N 1
ATOM 833 C CA . LYS A 1 102 ? -19.599 0.443 26.705 1.00 87.69 102 LYS A CA 1
ATOM 834 C C . LYS A 1 102 ? -18.624 1.041 25.684 1.00 87.69 102 LYS A C 1
ATOM 836 O O . LYS A 1 102 ? -18.878 0.973 24.479 1.00 87.69 102 LYS A O 1
ATOM 841 N N . LYS A 1 103 ? -17.496 1.597 26.144 1.00 88.19 103 LYS A N 1
ATOM 842 C CA . LYS A 1 103 ? -16.444 2.155 25.278 1.00 88.19 103 LYS A CA 1
ATOM 843 C C . LYS A 1 103 ? -15.785 1.067 24.425 1.00 88.19 103 LYS A C 1
ATOM 845 O O . LYS A 1 103 ? -15.677 1.252 23.212 1.00 88.19 103 LYS A O 1
ATOM 850 N N . MET A 1 104 ? -15.414 -0.068 25.021 1.00 85.88 104 MET A N 1
ATOM 851 C CA . MET A 1 104 ? -14.806 -1.195 24.300 1.00 85.88 104 MET A CA 1
ATOM 852 C C . MET A 1 104 ? -15.779 -1.826 23.290 1.00 85.88 104 MET A C 1
ATOM 854 O O . MET A 1 104 ? -15.410 -2.019 22.132 1.00 85.88 104 MET A O 1
ATOM 858 N N . LYS A 1 105 ? -17.057 -2.027 23.654 1.00 88.00 105 LYS A N 1
ATOM 859 C CA . LYS A 1 105 ? -18.104 -2.515 22.729 1.00 88.00 105 LYS A CA 1
ATOM 860 C C . LYS A 1 105 ? -18.306 -1.565 21.538 1.00 88.00 105 LYS A C 1
ATOM 862 O O . LYS A 1 105 ? -18.442 -2.017 20.402 1.00 88.00 105 LYS A O 1
ATOM 867 N N . LYS A 1 106 ? -18.251 -0.243 21.757 1.00 88.50 106 LYS A N 1
ATOM 868 C CA . LYS A 1 106 ? -18.301 0.756 20.671 1.00 88.50 106 LYS A CA 1
ATOM 869 C C . LYS A 1 106 ? -17.089 0.653 19.736 1.00 88.50 106 LYS A C 1
ATOM 871 O O . LYS A 1 106 ? -17.258 0.764 18.523 1.00 88.50 106 LYS A O 1
ATOM 876 N N . GLN A 1 107 ? -15.886 0.439 20.274 1.00 85.94 107 GLN A N 1
ATOM 877 C CA . GLN A 1 107 ? -14.672 0.254 19.468 1.00 85.94 107 GLN A CA 1
ATOM 878 C C . GLN A 1 107 ? -14.727 -1.032 18.636 1.00 85.94 107 GLN A C 1
ATOM 880 O O . GLN A 1 107 ? -14.394 -0.996 17.453 1.00 85.94 107 GLN A O 1
ATOM 885 N N . LEU A 1 108 ? -15.217 -2.130 19.218 1.00 85.62 108 LEU A N 1
ATOM 886 C CA . LEU A 1 108 ? -15.403 -3.403 18.522 1.00 85.62 108 LEU A CA 1
ATOM 887 C C . LEU A 1 108 ? -16.423 -3.271 17.380 1.00 85.62 108 LEU A C 1
ATOM 889 O O . LEU A 1 108 ? -16.131 -3.673 16.258 1.00 85.62 108 LEU A O 1
ATOM 893 N N . LYS A 1 109 ? -17.564 -2.604 17.617 1.00 84.25 109 LYS A N 1
ATOM 894 C CA . LYS A 1 109 ? -18.575 -2.326 16.578 1.00 84.25 109 LYS A CA 1
ATOM 895 C C . LYS A 1 109 ? -18.050 -1.420 15.460 1.00 84.25 109 LYS A C 1
ATOM 897 O O . LYS A 1 109 ? -18.330 -1.655 14.289 1.00 84.25 109 LYS A O 1
ATOM 902 N N . LYS A 1 110 ? -17.278 -0.381 15.803 1.00 82.88 110 LYS A N 1
ATOM 903 C CA . LYS A 1 110 ? -16.653 0.494 14.798 1.00 82.88 110 LYS A CA 1
ATOM 904 C C . LYS A 1 110 ? -15.697 -0.303 13.911 1.00 82.88 110 LYS A C 1
ATOM 906 O O . LYS A 1 110 ? -15.710 -0.115 12.701 1.00 82.88 110 LYS A O 1
ATOM 911 N N . ARG A 1 111 ? -14.912 -1.200 14.515 1.00 77.25 111 ARG A N 1
ATOM 912 C CA . ARG A 1 111 ? -13.993 -2.086 13.798 1.00 77.25 111 ARG A CA 1
ATOM 913 C C . ARG A 1 111 ? -14.733 -3.127 12.959 1.00 77.25 111 ARG A C 1
ATOM 915 O O . ARG A 1 111 ? -14.298 -3.369 11.852 1.00 77.25 111 ARG A O 1
ATOM 922 N N . SER A 1 112 ? -15.855 -3.700 13.397 1.00 70.69 112 SER A N 1
ATOM 923 C CA . SER A 1 112 ? -16.600 -4.665 12.568 1.00 70.69 112 SER A CA 1
ATOM 924 C C . SER A 1 112 ? -17.294 -4.026 11.355 1.00 70.69 112 SER A C 1
ATOM 926 O O . SER A 1 112 ? -17.385 -4.660 10.308 1.00 70.69 112 SER A O 1
ATOM 928 N N . MET A 1 113 ? -17.742 -2.768 11.456 1.00 60.34 113 MET A N 1
ATOM 929 C CA . MET A 1 113 ? -18.412 -2.050 10.357 1.00 60.34 113 MET A CA 1
ATOM 930 C C . MET A 1 113 ? -17.474 -1.597 9.229 1.00 60.34 113 MET A C 1
ATOM 932 O O . MET A 1 113 ? -17.917 -1.462 8.093 1.00 60.34 113 MET A O 1
ATOM 936 N N . THR A 1 114 ? -16.188 -1.371 9.500 1.00 58.16 114 THR A N 1
ATOM 937 C CA . THR A 1 114 ? -15.234 -0.888 8.485 1.00 58.16 114 THR A CA 1
ATOM 938 C C . THR A 1 114 ? -14.794 -1.944 7.464 1.00 58.16 114 THR A C 1
ATOM 940 O O . THR A 1 114 ? -14.149 -1.576 6.488 1.00 58.16 114 THR A O 1
ATOM 943 N N . TYR A 1 115 ? -15.145 -3.226 7.633 1.00 54.62 115 TYR A N 1
ATOM 944 C CA . TYR A 1 115 ? -14.573 -4.327 6.835 1.00 54.62 115 TYR A CA 1
ATOM 945 C C . TYR A 1 115 ? -15.596 -5.204 6.091 1.00 54.62 115 TYR A C 1
ATOM 947 O O . TYR A 1 115 ? -15.261 -6.297 5.649 1.00 54.62 115 TYR A O 1
ATOM 955 N N . GLY A 1 116 ? -16.831 -4.726 5.901 1.00 42.84 116 GLY A N 1
ATOM 956 C CA . GLY A 1 116 ? -17.854 -5.410 5.092 1.00 42.84 116 GLY A CA 1
ATOM 957 C C . GLY A 1 116 ? -17.860 -5.055 3.598 1.00 42.84 116 GLY A C 1
ATOM 958 O O . GLY A 1 116 ? -18.764 -5.486 2.888 1.00 42.84 116 GLY A O 1
ATOM 959 N N . ARG A 1 117 ? -16.913 -4.244 3.105 1.00 33.59 117 ARG A N 1
ATOM 960 C CA . ARG A 1 117 ? -16.890 -3.797 1.705 1.00 33.59 117 ARG A CA 1
ATOM 961 C C . ARG A 1 117 ? -15.700 -4.432 0.977 1.00 33.59 117 ARG A C 1
ATOM 963 O O . ARG A 1 117 ? -14.575 -3.990 1.212 1.00 33.59 117 ARG A O 1
ATOM 970 N N . PRO A 1 118 ? -15.907 -5.464 0.138 1.00 34.28 118 PRO A N 1
ATOM 971 C CA . PRO A 1 118 ? -14.870 -5.881 -0.792 1.00 34.28 118 PRO A CA 1
ATOM 972 C C . PRO A 1 118 ? -14.587 -4.709 -1.741 1.00 34.28 118 PRO A C 1
ATOM 974 O O . PRO A 1 118 ? -15.519 -4.077 -2.245 1.00 34.28 118 PRO A O 1
ATOM 977 N N . ALA A 1 119 ? -13.306 -4.386 -1.899 1.00 36.78 119 ALA A N 1
ATOM 978 C CA . ALA A 1 119 ? -12.805 -3.560 -2.991 1.00 36.78 119 ALA A CA 1
ATOM 979 C C . ALA A 1 119 ? -12.450 -4.466 -4.170 1.00 36.78 119 ALA A C 1
ATOM 981 O O . ALA A 1 119 ? -11.923 -5.573 -3.898 1.00 36.78 119 ALA A O 1
#